Protein AF-A0A1Y3TDV2-F1 (afdb_monomer)

Nearest PDB structures (foldseek):
  7lr4-assembly2_C  TM=4.935E-01  e=2.256E-03  Plasmodium berghei
  8dhl-assembly1_A  TM=4.645E-01  e=3.021E-02  Tannerella forsythia
  3qbt-assembly4_H  TM=5.101E-01  e=8.710E-02  Homo sapiens
  6d8g-assembly1_A  TM=4.857E-01  e=9.183E-02  Bacteroides uniformis str. 3978 T3 ii
  5xyr-assembly1_A  TM=5.996E-01  e=3.273E-01  Streptococcus pyogenes

Solvent-accessible surface area (backbone atoms only — not comparable to full-atom values): 6055 Å² total; per-residue (Å²): 98,75,52,78,44,72,49,89,50,99,88,46,72,29,34,33,44,40,35,59,45,73,35,85,46,83,57,58,36,35,39,36,61,39,83,92,38,37,24,50,69,82,41,80,40,80,70,64,54,73,69,43,78,32,50,37,66,33,68,47,78,44,61,39,50,42,48,35,74,56,33,55,75,68,74,37,88,51,76,88,64,48,51,32,42,34,34,31,36,31,37,21,50,82,96,40,77,76,45,73,49,75,49,79,41,79,96

Sequence (107 aa):
MKDVIEDDSEYSGDMYVLLMVENKTSENITITDVYDSLAVNGYMMDSIISPVNIKGGSSAIMKIQLWQSDLEKNSIEDISDISQVEIGIQVMQGDYIIEETKLDMSI

Secondary structure (DSSP, 8-state):
-EEEEE--STT---EEEEEEEE--SSS-EEEEEPTT--EETTEE----PPPEEE-TT-EEEEEEEE-HHHHHHTT--SGGG--EEEEEEEEEETTEEEEEEEEEEE-

pLDDT: mean 92.55, std 5.34, range [69.0, 98.12]

Radius of gyration: 14.29 Å; Cα contacts (8 Å, |Δi|>4): 242; chains: 1; bounding box: 36×25×35 Å

Mean predicted aligned error: 3.41 Å

Foldseek 3Di:
DWDKAADPDPPFRKIKIKDKDFQQAQAKKKKAFDAQWKDFPNHGAHWGWDIDIAHHGGIDITIIIGHPVSCVVVVNRDPVSTQKIKTKMFIDRPPDGPDIDMDIDGD

Structure (mmCIF, N/CA/C/O backbone):
data_AF-A0A1Y3TDV2-F1
#
_entry.id   AF-A0A1Y3TDV2-F1
#
loop_
_atom_site.group_PDB
_atom_site.id
_atom_site.type_symbol
_atom_site.label_atom_id
_atom_site.label_alt_id
_atom_site.label_comp_id
_atom_site.label_asym_id
_atom_site.label_entity_id
_atom_site.label_seq_id
_atom_site.pdbx_PDB_ins_code
_atom_site.Cartn_x
_atom_site.Cartn_y
_atom_site.Cartn_z
_atom_site.occupancy
_atom_site.B_iso_or_equiv
_atom_site.auth_seq_id
_atom_site.auth_comp_id
_atom_site.auth_asym_id
_atom_site.auth_atom_id
_atom_site.pdbx_PDB_model_num
ATOM 1 N N . MET A 1 1 ? -9.881 7.721 -3.310 1.00 74.25 1 MET A N 1
ATOM 2 C CA . MET A 1 1 ? -8.861 8.249 -4.241 1.00 74.25 1 MET A CA 1
ATOM 3 C C . MET A 1 1 ? -7.792 7.188 -4.393 1.00 74.25 1 MET A C 1
ATOM 5 O O . MET A 1 1 ? -7.468 6.567 -3.384 1.00 74.25 1 MET A O 1
ATOM 9 N N . LYS A 1 2 ? -7.313 6.970 -5.618 1.00 84.00 2 LYS A N 1
ATOM 10 C CA . LYS A 1 2 ? -6.126 6.168 -5.908 1.00 84.00 2 LYS A CA 1
ATOM 11 C C . LYS A 1 2 ? -5.235 6.952 -6.867 1.00 84.00 2 LYS A C 1
ATOM 13 O O . LYS A 1 2 ? -5.794 7.611 -7.742 1.00 84.00 2 LYS A O 1
ATOM 18 N N . ASP A 1 3 ? -3.928 6.924 -6.655 1.00 88.69 3 ASP A N 1
ATOM 19 C CA . ASP A 1 3 ? -2.952 7.651 -7.474 1.00 88.69 3 ASP A CA 1
ATOM 20 C C . ASP A 1 3 ? -1.602 6.924 -7.474 1.00 88.69 3 ASP A C 1
ATOM 22 O O . ASP A 1 3 ? -1.343 6.141 -6.553 1.00 88.69 3 ASP A O 1
ATOM 26 N N . VAL A 1 4 ? -0.759 7.190 -8.472 1.00 87.44 4 VAL A N 1
ATOM 27 C CA . VAL A 1 4 ? 0.627 6.701 -8.530 1.00 87.44 4 VAL A CA 1
ATOM 28 C C . VAL A 1 4 ? 1.564 7.895 -8.614 1.00 87.44 4 VAL A C 1
ATOM 30 O O . VAL A 1 4 ? 1.354 8.793 -9.424 1.00 87.44 4 VAL A O 1
ATOM 33 N N . ILE A 1 5 ? 2.582 7.912 -7.759 1.00 92.19 5 ILE A N 1
ATOM 34 C CA . ILE A 1 5 ? 3.567 8.994 -7.695 1.00 92.19 5 ILE A CA 1
ATOM 35 C C . ILE A 1 5 ? 4.987 8.437 -7.699 1.00 92.19 5 ILE A C 1
ATOM 37 O O . ILE A 1 5 ? 5.232 7.358 -7.163 1.00 92.19 5 ILE A O 1
ATOM 41 N N . GLU A 1 6 ? 5.921 9.199 -8.253 1.00 90.56 6 GLU A N 1
ATOM 42 C CA . GLU A 1 6 ? 7.356 8.963 -8.092 1.00 90.56 6 GLU A CA 1
ATOM 43 C C . GLU A 1 6 ? 7.813 9.381 -6.688 1.00 90.56 6 GLU A C 1
ATOM 45 O O . GLU A 1 6 ? 7.228 10.275 -6.059 1.00 90.56 6 GLU A O 1
ATOM 50 N N . ASP A 1 7 ? 8.849 8.717 -6.179 1.00 89.00 7 ASP A N 1
ATOM 51 C CA . ASP A 1 7 ? 9.625 9.234 -5.058 1.00 89.00 7 ASP A CA 1
ATOM 52 C C . ASP A 1 7 ? 10.301 10.555 -5.459 1.00 89.00 7 ASP A C 1
ATOM 54 O O . ASP A 1 7 ? 10.807 10.704 -6.568 1.00 89.00 7 ASP A O 1
ATOM 58 N N . ASP A 1 8 ? 10.286 11.545 -4.567 1.00 87.06 8 ASP A N 1
ATOM 59 C CA . ASP A 1 8 ? 10.823 12.877 -4.851 1.00 87.06 8 ASP A CA 1
ATOM 60 C C . ASP A 1 8 ? 12.323 13.005 -4.543 1.00 87.06 8 ASP A C 1
ATOM 62 O O . ASP A 1 8 ? 12.916 14.069 -4.761 1.00 87.06 8 ASP A O 1
ATOM 66 N N . SER A 1 9 ? 12.958 11.944 -4.035 1.00 86.12 9 SER A N 1
ATOM 67 C CA . SER A 1 9 ? 14.381 11.950 -3.725 1.00 86.12 9 SER A CA 1
ATOM 68 C C . SER A 1 9 ? 15.248 11.689 -4.960 1.00 86.12 9 SER A C 1
ATOM 70 O O . SER A 1 9 ? 15.013 10.790 -5.755 1.00 86.12 9 SER A O 1
ATOM 72 N N . GLU A 1 10 ? 16.332 12.459 -5.084 1.00 80.88 10 GLU A N 1
ATOM 73 C CA . GLU A 1 10 ? 17.237 12.468 -6.249 1.00 80.88 10 GLU A CA 1
ATOM 74 C C . GLU A 1 10 ? 17.862 11.101 -6.596 1.00 80.88 10 GLU A C 1
ATOM 76 O O . GLU A 1 10 ? 18.324 10.898 -7.716 1.00 80.88 10 GLU A O 1
ATOM 81 N N . TYR A 1 11 ? 17.893 10.169 -5.641 1.00 81.00 11 TYR A N 1
ATOM 82 C CA . TYR A 1 11 ? 18.531 8.856 -5.782 1.00 81.00 11 TYR A CA 1
ATOM 83 C C . TYR A 1 11 ? 17.548 7.686 -5.675 1.00 81.00 11 TYR A C 1
ATOM 85 O O . TYR A 1 11 ? 17.998 6.550 -5.519 1.00 81.00 11 TYR A O 1
ATOM 93 N N . SER A 1 12 ? 16.242 7.949 -5.722 1.00 86.62 12 SER A N 1
ATOM 94 C CA . SER A 1 12 ? 15.213 6.913 -5.695 1.00 86.62 12 SER A CA 1
ATOM 95 C C . SER A 1 12 ? 14.412 6.935 -6.990 1.00 86.62 12 SER A C 1
ATOM 97 O O . SER A 1 12 ? 13.850 7.960 -7.358 1.00 86.62 12 SER A O 1
ATOM 99 N N . GLY A 1 13 ? 14.358 5.795 -7.671 1.00 88.38 13 GLY A N 1
ATOM 100 C CA . GLY A 1 13 ? 13.376 5.506 -8.714 1.00 88.38 13 GLY A CA 1
ATOM 101 C C . GLY A 1 13 ? 12.200 4.688 -8.182 1.00 88.38 13 GLY A C 1
ATOM 102 O O . GLY A 1 13 ? 11.508 4.036 -8.962 1.00 88.38 13 GLY A O 1
ATOM 103 N N . ASP A 1 14 ? 12.010 4.643 -6.859 1.00 92.94 14 ASP A N 1
ATOM 104 C CA . ASP A 1 14 ? 10.833 4.003 -6.287 1.00 92.94 14 ASP A CA 1
ATOM 105 C C . ASP A 1 14 ? 9.581 4.781 -6.70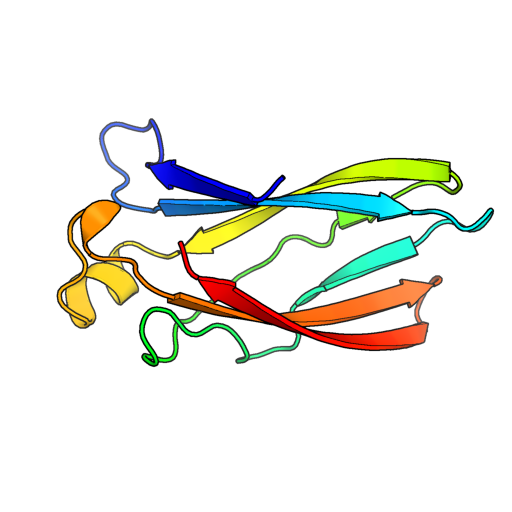0 1.00 92.94 14 ASP A C 1
ATOM 107 O O . ASP A 1 14 ? 9.573 6.009 -6.814 1.00 92.94 14 ASP A O 1
ATOM 111 N N . MET A 1 15 ? 8.485 4.054 -6.869 1.00 93.56 15 MET A N 1
ATOM 112 C CA . MET A 1 15 ? 7.168 4.641 -7.083 1.00 93.56 15 MET A CA 1
ATOM 113 C C . MET A 1 15 ? 6.242 4.234 -5.943 1.00 93.56 15 MET A C 1
ATOM 115 O O . MET A 1 15 ? 6.497 3.280 -5.204 1.00 93.56 15 MET A O 1
ATOM 119 N N . TYR A 1 16 ? 5.132 4.948 -5.790 1.00 92.81 16 TYR A N 1
ATOM 120 C CA . TYR A 1 16 ? 4.151 4.648 -4.761 1.00 92.81 16 TYR A CA 1
ATOM 121 C C . TYR A 1 16 ? 2.736 4.685 -5.284 1.00 92.81 16 TYR A C 1
ATOM 123 O O . TYR A 1 16 ? 2.320 5.662 -5.901 1.00 92.81 16 TYR A O 1
ATOM 131 N N . VAL A 1 17 ? 1.962 3.673 -4.906 1.00 92.38 17 VAL A N 1
ATOM 132 C CA . VAL A 1 17 ? 0.506 3.717 -5.031 1.00 92.38 17 VAL A CA 1
ATOM 133 C C . VAL A 1 17 ? -0.073 4.303 -3.751 1.00 92.38 17 VAL A C 1
ATOM 135 O O . VAL A 1 17 ? 0.162 3.794 -2.650 1.00 92.38 17 VAL A O 1
ATOM 138 N N . LEU A 1 18 ? -0.838 5.381 -3.889 1.00 92.69 18 LEU A N 1
ATOM 139 C CA . LEU A 1 18 ? -1.541 6.034 -2.793 1.00 92.69 18 LEU A CA 1
ATOM 140 C C . LEU A 1 18 ? -3.006 5.629 -2.805 1.00 92.69 18 LEU A C 1
ATOM 142 O O . LEU A 1 18 ? -3.699 5.844 -3.795 1.00 92.69 18 LEU A O 1
ATOM 146 N N . LEU A 1 19 ? -3.501 5.113 -1.683 1.00 92.19 19 LEU A N 1
ATOM 147 C CA . LEU A 1 19 ? -4.902 4.737 -1.518 1.00 92.19 19 LEU A CA 1
ATOM 148 C C . LEU A 1 19 ? -5.514 5.462 -0.331 1.00 92.19 19 LEU A C 1
ATOM 150 O O . LEU A 1 19 ? -5.046 5.349 0.798 1.00 92.19 19 LEU A O 1
ATOM 154 N N . MET A 1 20 ? -6.599 6.191 -0.579 1.00 93.62 20 MET A N 1
ATOM 155 C CA . MET A 1 20 ? -7.419 6.728 0.502 1.00 93.62 20 MET A CA 1
ATOM 156 C C . MET A 1 20 ? -8.328 5.628 1.034 1.00 93.62 20 MET A C 1
ATOM 158 O O . MET A 1 20 ? -9.186 5.134 0.299 1.00 93.62 20 MET A O 1
ATOM 162 N N . VAL A 1 21 ? -8.163 5.296 2.311 1.00 93.12 21 VAL A N 1
ATOM 163 C CA . VAL A 1 21 ? -8.953 4.268 2.982 1.00 93.12 21 VAL A CA 1
ATOM 164 C C . VAL A 1 21 ? -9.809 4.887 4.079 1.00 93.12 21 VAL A C 1
ATOM 166 O O . VAL A 1 21 ? -9.332 5.682 4.889 1.00 93.12 21 VAL A O 1
ATOM 169 N N . GLU A 1 22 ? -11.090 4.526 4.093 1.00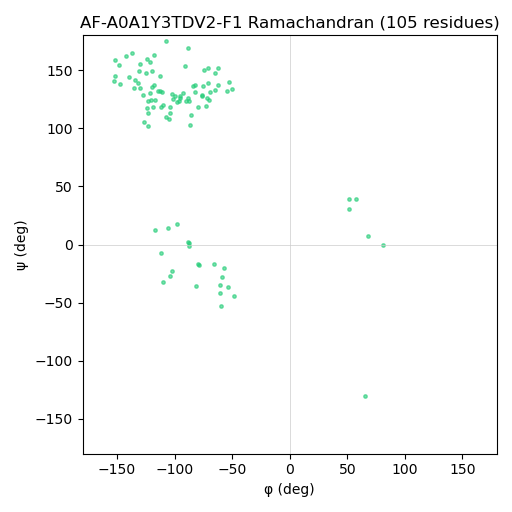 94.81 22 GLU A N 1
ATOM 170 C CA . GLU A 1 22 ? -12.092 5.052 5.018 1.00 94.81 22 GLU A CA 1
ATOM 171 C C . GLU A 1 22 ? -12.543 3.952 5.980 1.00 94.81 22 GLU A C 1
ATOM 173 O O . GLU A 1 22 ? -13.144 2.960 5.564 1.00 94.81 22 GLU A O 1
ATOM 178 N N . ASN A 1 23 ? -12.321 4.147 7.279 1.00 96.38 23 ASN A N 1
ATOM 179 C CA . ASN A 1 23 ? -12.903 3.290 8.301 1.00 96.38 23 ASN A CA 1
ATOM 180 C C . ASN A 1 23 ? -14.295 3.813 8.672 1.00 96.38 23 ASN A C 1
ATOM 182 O O . ASN A 1 23 ? -14.437 4.781 9.418 1.00 96.38 23 ASN A O 1
ATOM 186 N N . LYS A 1 24 ? -15.335 3.151 8.158 1.00 96.12 24 LYS A N 1
ATOM 187 C CA . LYS A 1 24 ? -16.742 3.508 8.419 1.00 96.12 24 LYS A CA 1
ATOM 188 C C . LYS A 1 24 ? -17.322 2.854 9.674 1.00 96.12 24 LYS A C 1
ATOM 190 O O . LYS A 1 24 ? -18.498 3.051 9.971 1.00 96.12 24 LYS A O 1
ATOM 195 N N . THR A 1 25 ? -16.523 2.076 10.397 1.00 94.19 25 THR A N 1
ATOM 196 C CA . THR A 1 25 ? -16.927 1.447 11.659 1.00 94.19 25 THR A CA 1
ATOM 197 C C . THR A 1 25 ? -16.640 2.374 12.844 1.00 94.19 25 THR A C 1
ATOM 199 O O . THR A 1 25 ? -15.956 3.386 12.698 1.00 94.19 25 THR A O 1
ATOM 202 N N . SER A 1 26 ? -17.156 2.046 14.030 1.00 96.88 26 SER A N 1
ATOM 203 C CA . SER A 1 26 ? -16.796 2.735 15.280 1.00 96.88 26 SER A CA 1
ATOM 204 C C . SER A 1 26 ? -15.460 2.274 15.864 1.00 96.88 26 SER A C 1
ATOM 206 O O . SER A 1 26 ? -14.899 2.955 16.719 1.00 96.88 26 SER A O 1
ATOM 208 N N . GLU A 1 27 ? -14.965 1.123 15.421 1.00 97.31 27 GLU A N 1
ATOM 209 C CA . GLU A 1 27 ? -13.809 0.449 15.993 1.00 97.31 27 GLU A CA 1
ATOM 210 C C . GLU A 1 27 ? -12.524 0.896 15.306 1.00 97.31 27 GLU A C 1
ATOM 212 O O . GLU A 1 27 ? -12.533 1.301 14.146 1.00 97.31 27 GLU A O 1
ATOM 217 N N . ASN A 1 28 ? -11.396 0.814 16.007 1.00 97.81 28 ASN A N 1
ATOM 218 C CA . ASN A 1 28 ? -10.102 1.023 15.367 1.00 97.81 28 ASN A CA 1
ATOM 219 C C . ASN A 1 28 ? -9.744 -0.212 14.538 1.00 97.81 28 ASN A C 1
ATOM 221 O O . ASN A 1 28 ? -9.872 -1.336 15.026 1.00 97.81 28 ASN A O 1
ATOM 225 N N . ILE A 1 29 ? -9.250 0.017 13.326 1.00 97.81 29 ILE A N 1
ATOM 226 C CA . ILE A 1 29 ? -8.759 -1.041 12.444 1.00 97.81 29 ILE A CA 1
ATOM 227 C C . ILE A 1 29 ? -7.301 -0.789 12.079 1.00 97.81 29 ILE A C 1
ATOM 229 O O . ILE A 1 29 ? -6.832 0.354 12.088 1.00 97.81 29 ILE A O 1
ATOM 233 N N . THR A 1 30 ? -6.619 -1.857 11.699 1.00 96.94 30 THR A N 1
ATOM 234 C CA . THR A 1 30 ? -5.304 -1.809 11.066 1.00 96.94 30 THR A CA 1
ATOM 235 C C . THR A 1 30 ? -5.415 -2.447 9.694 1.00 96.94 30 THR A C 1
ATOM 237 O O . THR A 1 30 ? -6.054 -3.483 9.551 1.00 96.94 30 THR A O 1
ATOM 240 N N . ILE A 1 31 ? -4.822 -1.826 8.682 1.00 94.94 31 ILE A N 1
ATOM 241 C CA . ILE A 1 31 ? -4.739 -2.390 7.334 1.00 94.94 31 ILE A CA 1
ATOM 242 C C . ILE A 1 31 ? -3.291 -2.757 7.060 1.00 94.94 31 ILE A C 1
ATOM 244 O O . ILE A 1 31 ? -2.399 -1.942 7.295 1.00 94.94 31 ILE A O 1
ATOM 248 N N . THR A 1 32 ? -3.074 -3.970 6.572 1.00 93.12 32 THR A N 1
ATOM 249 C CA . THR A 1 32 ? -1.766 -4.489 6.162 1.00 93.12 32 THR A CA 1
ATOM 250 C C . THR A 1 32 ? -1.906 -5.238 4.840 1.00 93.12 32 THR A C 1
ATOM 252 O O . THR A 1 32 ? -3.024 -5.543 4.417 1.00 93.12 32 THR A O 1
ATOM 255 N N . ASP A 1 33 ? -0.798 -5.508 4.163 1.00 92.06 33 ASP A N 1
ATOM 256 C CA . ASP A 1 33 ? -0.776 -6.379 2.993 1.00 92.06 33 ASP A CA 1
ATOM 257 C C . ASP A 1 33 ? -0.996 -7.851 3.364 1.00 92.06 33 ASP A C 1
ATOM 259 O O . ASP A 1 33 ? -0.651 -8.311 4.454 1.00 92.06 33 ASP A O 1
ATOM 263 N N . VAL A 1 34 ? -1.551 -8.601 2.415 1.00 92.81 34 VAL A N 1
ATOM 264 C CA . VAL A 1 34 ? -1.346 -10.046 2.350 1.00 92.81 34 VAL A CA 1
ATOM 265 C C . VAL A 1 34 ? 0.057 -10.266 1.795 1.00 92.81 34 VAL A C 1
ATOM 267 O O . VAL A 1 34 ? 0.392 -9.739 0.732 1.00 92.81 34 VAL A O 1
ATOM 270 N N . TYR A 1 35 ? 0.853 -11.066 2.495 1.00 88.19 35 TYR A N 1
ATOM 271 C CA . TYR A 1 35 ? 2.213 -11.399 2.080 1.00 88.19 35 TYR A CA 1
ATOM 272 C C . TYR A 1 35 ? 2.258 -11.944 0.640 1.00 88.19 35 TYR A C 1
ATOM 274 O O . TYR A 1 35 ? 1.386 -12.724 0.251 1.00 88.19 35 TYR A O 1
ATOM 282 N N . ASP A 1 36 ? 3.267 -11.538 -0.137 1.00 89.81 36 ASP A N 1
ATOM 283 C CA . ASP A 1 36 ? 3.491 -11.944 -1.535 1.00 89.81 36 ASP A CA 1
ATOM 284 C C . ASP A 1 36 ? 2.261 -11.781 -2.453 1.00 89.81 36 ASP A C 1
ATOM 286 O O . ASP A 1 36 ? 1.982 -12.629 -3.302 1.00 89.81 36 ASP A O 1
ATOM 290 N N . SER A 1 37 ? 1.489 -10.702 -2.283 1.00 93.38 37 SER A N 1
ATOM 291 C CA . SER A 1 37 ? 0.263 -10.472 -3.068 1.00 93.38 37 SER A CA 1
ATOM 292 C C . SER A 1 37 ? 0.325 -9.305 -4.054 1.00 93.38 37 SER A C 1
ATOM 294 O O . SER A 1 37 ? -0.616 -9.141 -4.834 1.00 93.38 37 SER A O 1
ATOM 296 N N . LEU A 1 38 ? 1.394 -8.499 -4.033 1.00 95.06 38 LEU A N 1
ATOM 297 C CA . LEU A 1 38 ? 1.548 -7.362 -4.938 1.00 95.06 38 LEU A CA 1
ATOM 298 C C . LEU A 1 38 ? 1.937 -7.835 -6.343 1.00 95.06 38 LEU A C 1
ATOM 300 O O . LEU A 1 38 ? 2.932 -8.539 -6.528 1.00 95.06 38 LEU A O 1
ATOM 304 N N . ALA A 1 39 ? 1.199 -7.360 -7.341 1.00 95.88 39 ALA A N 1
ATOM 305 C CA . ALA A 1 39 ? 1.587 -7.452 -8.737 1.00 95.88 39 ALA A CA 1
ATOM 306 C C . ALA A 1 39 ? 1.380 -6.119 -9.461 1.00 95.88 39 ALA A C 1
ATOM 308 O O . ALA A 1 39 ? 0.384 -5.427 -9.249 1.00 95.88 39 ALA A O 1
ATOM 309 N N . VAL A 1 40 ? 2.303 -5.782 -10.359 1.00 96.19 40 VAL A N 1
ATOM 310 C CA . VAL A 1 40 ? 2.216 -4.613 -11.244 1.00 96.19 40 VAL A CA 1
ATOM 311 C C . VAL A 1 40 ? 2.265 -5.114 -12.680 1.00 96.19 40 VAL A C 1
ATOM 313 O O . VAL A 1 40 ? 3.166 -5.866 -13.043 1.00 96.19 40 VAL A O 1
ATOM 316 N N . ASN A 1 41 ? 1.268 -4.760 -13.493 1.00 96.50 41 ASN A N 1
ATOM 317 C CA . ASN A 1 41 ? 1.089 -5.275 -14.857 1.00 96.50 41 ASN A CA 1
ATOM 318 C C . ASN A 1 41 ? 1.130 -6.818 -14.955 1.00 96.50 41 ASN A C 1
ATOM 320 O O . ASN A 1 41 ? 1.569 -7.377 -15.959 1.00 96.50 41 ASN A O 1
ATOM 324 N N . GLY A 1 42 ? 0.700 -7.518 -13.899 1.00 95.88 42 GLY A N 1
ATOM 325 C CA . GLY A 1 42 ? 0.738 -8.982 -13.807 1.00 95.88 42 GLY A CA 1
ATOM 326 C C . GLY A 1 42 ? 2.095 -9.582 -13.411 1.00 95.88 42 GLY A C 1
ATOM 327 O O . GLY A 1 42 ? 2.195 -10.802 -13.270 1.00 95.88 42 GLY A O 1
ATOM 328 N N . TYR A 1 43 ? 3.127 -8.764 -13.197 1.00 95.56 43 TYR A N 1
ATOM 329 C CA . TYR A 1 43 ? 4.407 -9.202 -12.648 1.00 95.56 43 TYR A CA 1
ATOM 330 C C . TYR A 1 43 ? 4.370 -9.132 -11.123 1.00 95.56 43 TYR A C 1
ATOM 332 O O . TYR A 1 43 ? 4.073 -8.079 -10.564 1.00 95.56 43 TYR A O 1
ATOM 340 N N . MET A 1 44 ? 4.683 -10.242 -10.454 1.00 94.50 44 MET A N 1
ATOM 341 C CA . MET A 1 44 ? 4.813 -10.275 -8.996 1.00 94.50 44 MET A CA 1
ATOM 342 C C . MET A 1 44 ? 5.990 -9.404 -8.552 1.00 94.50 44 MET A C 1
ATOM 344 O O . MET A 1 44 ? 7.081 -9.514 -9.119 1.00 94.50 44 MET A O 1
ATOM 348 N N . MET A 1 45 ? 5.751 -8.575 -7.541 1.00 91.31 45 MET A N 1
ATOM 349 C CA . MET A 1 45 ? 6.727 -7.653 -6.961 1.00 91.31 45 MET A CA 1
ATOM 350 C C . MET A 1 45 ? 6.926 -7.996 -5.490 1.00 91.31 45 MET A C 1
ATOM 352 O O . MET A 1 45 ? 5.970 -8.400 -4.817 1.00 91.31 45 MET A O 1
ATOM 356 N N . ASP A 1 46 ? 8.123 -7.750 -4.969 1.00 84.62 46 ASP A N 1
ATOM 357 C CA . ASP A 1 46 ? 8.285 -7.662 -3.527 1.00 84.62 46 ASP A CA 1
ATOM 358 C C . ASP A 1 46 ? 7.622 -6.361 -3.055 1.00 84.62 46 ASP A C 1
ATOM 360 O O . ASP A 1 46 ? 7.706 -5.310 -3.692 1.00 84.62 46 ASP A O 1
ATOM 364 N N . SER A 1 47 ? 6.924 -6.413 -1.925 1.00 71.00 47 SER A N 1
ATOM 365 C CA . SER A 1 47 ? 6.292 -5.228 -1.354 1.00 71.00 47 SER A CA 1
ATOM 366 C C . SER A 1 47 ? 6.450 -5.217 0.148 1.00 71.00 47 SER A C 1
ATOM 368 O O . SER A 1 47 ? 6.402 -6.261 0.795 1.00 71.00 47 SER A O 1
ATOM 370 N N . ILE A 1 48 ? 6.620 -4.021 0.699 1.00 69.00 48 ILE A N 1
ATOM 371 C CA . ILE A 1 48 ? 6.477 -3.794 2.130 1.00 69.00 48 ILE A CA 1
ATOM 372 C C . ILE A 1 48 ? 5.410 -2.721 2.290 1.00 69.00 48 ILE A C 1
ATOM 374 O O . ILE A 1 48 ? 5.624 -1.564 1.921 1.00 69.00 48 ILE A O 1
ATOM 378 N N . ILE A 1 49 ? 4.265 -3.088 2.864 1.00 77.00 49 ILE A N 1
ATOM 379 C CA . ILE A 1 49 ? 3.309 -2.105 3.368 1.00 77.00 49 ILE A CA 1
ATOM 380 C C . ILE A 1 49 ? 3.572 -1.911 4.855 1.00 77.00 49 ILE A C 1
ATOM 382 O O . ILE A 1 49 ? 3.577 -2.848 5.647 1.00 77.00 49 ILE A O 1
ATOM 386 N N . SER A 1 50 ? 3.780 -0.658 5.258 1.00 81.56 50 SER A N 1
ATOM 387 C CA . SER A 1 50 ? 3.720 -0.318 6.678 1.00 81.56 50 SER A CA 1
ATOM 388 C C . SER A 1 50 ? 2.261 -0.376 7.139 1.00 81.56 50 SER A C 1
ATOM 390 O O . SER A 1 50 ? 1.436 0.323 6.542 1.00 81.56 50 SER A O 1
ATOM 392 N N . PRO A 1 51 ? 1.926 -1.140 8.197 1.00 91.00 51 PRO A N 1
ATOM 393 C CA . PRO A 1 51 ? 0.554 -1.236 8.674 1.00 91.00 51 PRO A CA 1
ATOM 394 C C . PRO A 1 51 ? -0.055 0.138 8.971 1.00 91.00 51 PRO A C 1
ATOM 396 O O . PRO A 1 51 ? 0.542 0.972 9.661 1.00 91.00 51 PRO A O 1
ATOM 399 N N . VAL A 1 52 ? -1.267 0.371 8.471 1.00 94.75 52 VAL A N 1
ATOM 400 C CA . VAL A 1 52 ? -1.972 1.650 8.598 1.00 94.75 52 VAL A CA 1
ATOM 401 C C . VAL A 1 52 ? -3.054 1.533 9.659 1.00 94.75 52 VAL A C 1
ATOM 403 O O . VAL A 1 52 ? -4.046 0.832 9.480 1.00 94.75 52 VAL A O 1
ATOM 406 N N . ASN A 1 53 ? -2.887 2.256 10.764 1.00 96.69 53 ASN A N 1
ATOM 407 C CA . ASN A 1 53 ? -3.878 2.314 11.837 1.00 96.69 53 ASN A CA 1
ATOM 408 C C . ASN A 1 53 ? -4.914 3.411 11.563 1.00 96.69 53 ASN A C 1
ATOM 410 O O . ASN A 1 53 ? -4.560 4.587 11.446 1.00 96.69 53 ASN A O 1
ATOM 414 N N . ILE A 1 54 ? -6.196 3.046 11.521 1.00 97.44 54 ILE A N 1
ATOM 415 C CA . ILE A 1 54 ? -7.300 3.961 11.213 1.00 97.44 54 ILE A CA 1
ATOM 416 C C . ILE A 1 54 ? -8.321 3.931 12.348 1.00 97.44 54 ILE A C 1
ATOM 418 O O . ILE A 1 54 ? -8.962 2.913 12.616 1.00 97.44 54 ILE A O 1
ATOM 422 N N . LYS A 1 55 ? -8.503 5.078 13.008 1.00 98.00 55 LYS A N 1
ATOM 423 C CA . LYS A 1 55 ? -9.537 5.234 14.038 1.00 98.00 55 LYS A CA 1
ATOM 424 C C . LYS A 1 55 ? -10.935 5.037 13.455 1.00 98.00 55 LYS A C 1
ATOM 426 O O . LYS A 1 55 ? -11.164 5.368 12.290 1.00 98.00 55 LYS A O 1
ATOM 431 N N . GLY A 1 56 ? -11.868 4.580 14.287 1.00 98.06 56 GLY A N 1
ATOM 432 C CA . GLY A 1 56 ? -13.285 4.517 13.927 1.00 98.06 56 GLY A CA 1
ATOM 433 C C . GLY A 1 56 ? -13.795 5.846 13.359 1.00 98.06 56 GLY A C 1
ATOM 434 O O . GLY A 1 56 ? -13.477 6.922 13.876 1.00 98.06 56 GLY A O 1
ATOM 435 N N . GLY A 1 57 ? -14.537 5.781 12.256 1.00 97.75 57 GLY A N 1
ATOM 436 C CA . GLY A 1 57 ? -15.097 6.935 11.548 1.00 97.75 57 GLY A CA 1
ATOM 437 C C . GLY A 1 57 ? -14.076 7.845 10.852 1.00 97.75 57 GLY A C 1
ATOM 438 O O . GLY A 1 57 ? -14.455 8.919 10.390 1.00 97.75 57 GLY A O 1
ATOM 439 N N . SER A 1 58 ? -12.793 7.471 10.809 1.00 98.12 58 SER A N 1
ATOM 440 C CA . SER A 1 58 ? -11.715 8.288 10.231 1.00 98.12 58 SER A CA 1
ATOM 441 C C . SER A 1 58 ? -11.221 7.735 8.893 1.00 98.12 58 SER A C 1
ATOM 443 O O . SER A 1 58 ? -11.636 6.674 8.431 1.00 98.12 58 SER A O 1
ATOM 445 N N . SER A 1 59 ? -10.320 8.467 8.242 1.00 96.56 59 SER A N 1
ATOM 446 C CA . SER A 1 59 ? -9.683 8.057 6.988 1.00 96.56 59 SER A CA 1
ATOM 447 C C . SER A 1 59 ? -8.170 8.210 7.080 1.00 96.56 59 SER A C 1
ATOM 449 O O . SER A 1 59 ? -7.676 9.016 7.872 1.00 96.56 59 SER A O 1
ATOM 451 N N . ALA A 1 60 ? -7.442 7.445 6.274 1.00 95.75 60 ALA A N 1
ATOM 452 C CA . ALA A 1 60 ? -5.990 7.518 6.167 1.00 95.75 60 ALA A CA 1
ATOM 453 C C . ALA A 1 60 ? -5.542 7.316 4.714 1.00 95.75 60 ALA A C 1
ATOM 455 O O . ALA A 1 60 ? -6.299 6.807 3.886 1.00 95.75 60 ALA A O 1
ATOM 456 N N . ILE A 1 61 ? -4.303 7.709 4.418 1.00 93.31 61 ILE A N 1
ATOM 457 C CA . ILE A 1 61 ? -3.628 7.347 3.172 1.00 93.31 61 ILE A CA 1
ATOM 458 C C . ILE A 1 61 ? -2.760 6.122 3.444 1.00 93.31 61 ILE A C 1
ATOM 460 O O . ILE A 1 61 ? -1.901 6.153 4.324 1.00 93.31 61 ILE A O 1
ATOM 464 N N . MET A 1 62 ? -2.992 5.059 2.683 1.00 91.50 62 MET A N 1
ATOM 465 C CA . MET A 1 62 ? -2.114 3.902 2.597 1.00 91.50 62 MET A CA 1
ATOM 466 C C . MET A 1 62 ? -1.142 4.108 1.439 1.00 91.50 62 MET A C 1
ATOM 468 O O . MET A 1 62 ? -1.560 4.462 0.336 1.00 91.50 62 MET A O 1
ATOM 472 N N . LYS A 1 63 ? 0.148 3.905 1.712 1.00 91.00 63 LYS A N 1
ATOM 473 C CA . LYS A 1 63 ? 1.236 4.027 0.742 1.00 91.00 63 LYS A CA 1
ATOM 474 C C . LYS A 1 63 ? 1.783 2.629 0.464 1.00 91.00 63 LYS A C 1
ATOM 476 O O . LYS A 1 63 ? 2.233 1.966 1.396 1.00 91.00 63 LYS A O 1
ATOM 481 N N . ILE A 1 64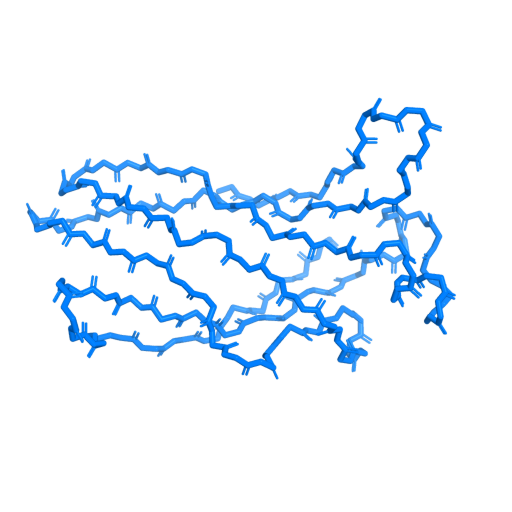 ? 1.726 2.200 -0.790 1.00 90.81 64 ILE A N 1
ATOM 482 C CA . ILE A 1 64 ? 2.316 0.941 -1.257 1.00 90.81 64 ILE A CA 1
ATOM 483 C C . ILE A 1 64 ? 3.591 1.302 -2.002 1.00 90.81 64 ILE A C 1
ATOM 485 O O . ILE A 1 64 ? 3.515 2.039 -2.981 1.00 90.81 64 ILE A O 1
ATOM 489 N N . GLN A 1 65 ? 4.740 0.833 -1.525 1.00 91.69 65 GLN A N 1
ATOM 490 C CA . GLN A 1 65 ? 6.020 1.060 -2.192 1.00 91.69 65 GLN A CA 1
ATOM 491 C C . GLN A 1 65 ? 6.213 0.054 -3.324 1.00 91.69 65 GLN A C 1
ATOM 493 O O . GLN A 1 65 ? 6.034 -1.148 -3.123 1.00 91.69 65 GLN A O 1
ATOM 498 N N . LEU A 1 66 ? 6.582 0.570 -4.492 1.00 93.06 66 LEU A N 1
ATOM 499 C CA . LEU A 1 66 ? 7.029 -0.187 -5.650 1.00 93.06 66 LEU A CA 1
ATOM 500 C C . LEU A 1 66 ? 8.537 0.043 -5.776 1.00 93.06 66 LEU A C 1
ATOM 502 O O . LEU A 1 66 ? 8.966 1.160 -6.065 1.00 93.06 66 LEU A O 1
ATOM 506 N N . TRP A 1 67 ? 9.331 -0.990 -5.503 1.00 92.38 67 TRP A N 1
ATOM 507 C CA . TRP A 1 67 ? 10.789 -0.879 -5.513 1.00 92.38 67 TRP A CA 1
ATOM 508 C C . TRP A 1 67 ? 11.317 -0.675 -6.928 1.00 92.38 67 TRP A C 1
ATOM 510 O O . TRP A 1 67 ? 11.018 -1.476 -7.818 1.00 92.38 67 TRP A O 1
ATOM 520 N N . GLN A 1 68 ? 12.188 0.318 -7.110 1.00 93.31 68 GLN A N 1
ATOM 521 C CA . GLN A 1 68 ? 12.872 0.595 -8.374 1.00 93.31 68 GLN A CA 1
ATOM 522 C C . GLN A 1 68 ? 13.483 -0.675 -8.976 1.00 93.31 68 GLN A C 1
ATOM 524 O O . GLN A 1 68 ? 13.320 -0.948 -10.160 1.00 93.31 68 GLN A O 1
ATOM 529 N N . SER A 1 69 ? 14.140 -1.498 -8.152 1.00 93.12 69 SER A N 1
ATOM 530 C CA . SER A 1 69 ? 14.799 -2.723 -8.615 1.00 93.12 69 SER A CA 1
ATOM 531 C C . SER A 1 69 ? 13.841 -3.728 -9.253 1.00 93.12 69 SER A C 1
ATOM 533 O O . SER A 1 69 ? 14.222 -4.431 -10.190 1.00 93.12 69 SER A O 1
ATOM 535 N N . ASP A 1 70 ? 12.610 -3.815 -8.747 1.00 94.38 70 ASP A N 1
ATOM 536 C CA . ASP A 1 70 ? 11.598 -4.708 -9.303 1.00 94.38 70 ASP A CA 1
ATOM 537 C C . ASP A 1 70 ? 10.917 -4.089 -10.526 1.00 94.38 70 ASP A C 1
ATOM 539 O O . ASP A 1 70 ? 10.652 -4.801 -11.497 1.00 94.38 70 ASP A O 1
ATOM 543 N N . LEU A 1 71 ? 10.703 -2.771 -10.528 1.00 94.44 71 LEU A N 1
ATOM 544 C CA . LEU A 1 71 ? 10.193 -2.037 -11.688 1.00 94.44 71 LEU A CA 1
ATOM 545 C C . LEU A 1 71 ? 11.141 -2.183 -12.892 1.00 94.44 71 LEU A C 1
ATOM 547 O O . LEU A 1 71 ? 10.738 -2.683 -13.946 1.00 94.44 71 LEU A O 1
ATOM 551 N N . GLU A 1 72 ? 12.431 -1.890 -12.704 1.00 94.44 72 GLU A N 1
ATOM 552 C CA . GLU A 1 72 ? 13.465 -1.991 -13.743 1.00 94.44 72 GLU A CA 1
ATOM 553 C C . GLU A 1 72 ? 13.615 -3.422 -14.275 1.00 94.44 72 GLU A C 1
ATOM 555 O O . GLU A 1 72 ? 13.713 -3.646 -15.486 1.00 94.44 72 GLU A O 1
ATOM 560 N N . LYS A 1 73 ? 13.578 -4.423 -13.384 1.00 95.38 73 LYS A N 1
ATOM 561 C CA . LYS A 1 73 ? 13.648 -5.846 -13.757 1.00 95.38 73 LYS A CA 1
ATOM 562 C C . LYS A 1 73 ? 12.514 -6.263 -14.696 1.00 95.38 73 LYS A C 1
ATOM 564 O O . LYS A 1 73 ? 12.695 -7.196 -15.481 1.00 95.38 73 LYS A O 1
ATOM 569 N N . ASN A 1 74 ? 11.371 -5.587 -14.615 1.00 95.50 74 ASN A N 1
ATOM 570 C CA . ASN A 1 74 ? 10.191 -5.848 -15.432 1.00 95.50 74 ASN A CA 1
ATOM 571 C C . ASN A 1 74 ? 9.974 -4.785 -16.527 1.00 95.50 74 ASN A C 1
ATOM 573 O O . ASN A 1 74 ? 8.910 -4.765 -17.144 1.00 95.50 74 ASN A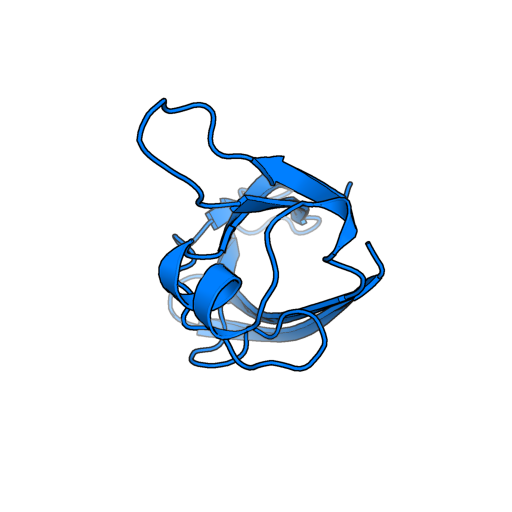 O 1
ATOM 577 N N . SER A 1 75 ? 10.989 -3.953 -16.806 1.00 95.44 75 SER A N 1
ATOM 578 C CA . SER A 1 75 ? 10.962 -2.907 -17.841 1.00 95.44 75 SER A CA 1
ATOM 579 C C . SER A 1 75 ? 9.826 -1.893 -17.656 1.00 95.44 75 SER A C 1
ATOM 581 O O . SER A 1 75 ? 9.186 -1.495 -18.627 1.00 95.44 75 SER A O 1
ATOM 583 N N . ILE A 1 76 ? 9.565 -1.521 -16.402 1.00 95.44 76 ILE A N 1
ATOM 584 C CA . ILE A 1 76 ? 8.668 -0.431 -16.011 1.00 95.44 76 ILE A CA 1
ATOM 585 C C . ILE A 1 76 ? 9.577 0.720 -15.575 1.00 95.44 76 ILE A C 1
ATOM 587 O O . ILE A 1 76 ? 10.238 0.608 -14.543 1.00 95.44 76 ILE A O 1
ATOM 591 N N . GLU A 1 77 ? 9.661 1.775 -16.381 1.00 92.12 77 GLU A N 1
ATOM 592 C CA . GLU A 1 77 ? 10.593 2.891 -16.151 1.00 92.12 77 GLU A CA 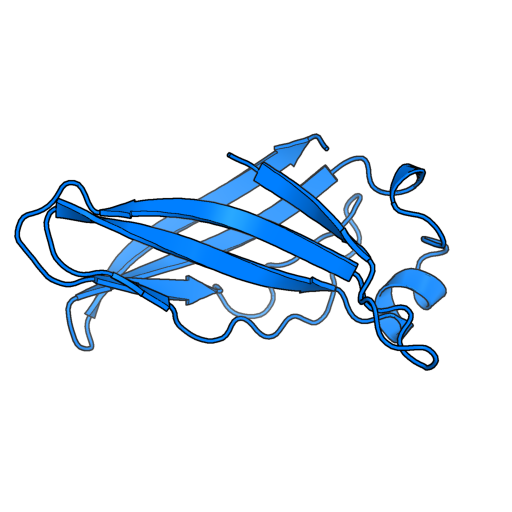1
ATOM 593 C C . GLU A 1 77 ? 9.849 4.167 -15.740 1.00 92.12 77 GLU A C 1
ATOM 595 O O . GLU A 1 77 ? 10.348 4.919 -14.905 1.00 92.12 77 GLU A O 1
ATOM 600 N N . ASP A 1 78 ? 8.630 4.363 -16.250 1.00 92.25 78 ASP A N 1
ATOM 601 C CA . ASP A 1 78 ? 7.799 5.537 -15.980 1.00 92.25 78 ASP A CA 1
ATOM 602 C C . ASP A 1 78 ? 6.425 5.148 -15.405 1.00 92.25 78 ASP A C 1
ATOM 604 O O . ASP A 1 78 ? 5.906 4.052 -15.633 1.00 92.25 78 ASP A O 1
ATOM 608 N N . ILE A 1 79 ? 5.752 6.093 -14.735 1.00 91.56 79 ILE A N 1
ATOM 609 C CA . ILE A 1 79 ? 4.364 5.903 -14.263 1.00 91.56 79 ILE A CA 1
ATOM 610 C C . ILE A 1 79 ? 3.437 5.469 -15.411 1.00 91.56 79 ILE A C 1
ATOM 612 O O . ILE A 1 79 ? 2.541 4.652 -15.208 1.00 91.56 79 ILE A O 1
ATOM 616 N N . SER A 1 80 ? 3.649 5.990 -16.626 1.00 93.75 80 SER A N 1
ATOM 617 C CA . SER A 1 80 ? 2.830 5.653 -17.800 1.00 93.75 80 SER A CA 1
ATOM 618 C C . SER A 1 80 ? 2.943 4.198 -18.253 1.00 93.75 80 SER A C 1
ATOM 620 O O . SER A 1 80 ? 2.086 3.742 -19.011 1.00 93.75 80 SER A O 1
ATOM 622 N N . ASP A 1 81 ? 3.970 3.477 -17.804 1.00 95.12 81 ASP A N 1
ATOM 623 C CA . ASP A 1 81 ? 4.120 2.052 -18.082 1.00 95.12 81 ASP A CA 1
ATOM 624 C C . ASP A 1 81 ? 3.227 1.206 -17.165 1.00 95.12 81 ASP A C 1
ATOM 626 O O . ASP A 1 81 ? 2.945 0.046 -17.469 1.00 95.12 81 ASP A O 1
ATOM 630 N N . ILE A 1 82 ? 2.742 1.765 -16.051 1.00 94.94 82 ILE A N 1
ATOM 631 C CA . ILE A 1 82 ? 1.876 1.078 -15.094 1.00 94.94 82 ILE A CA 1
ATOM 632 C C . ILE A 1 82 ? 0.420 1.195 -15.546 1.00 94.94 82 ILE A C 1
ATOM 634 O O . ILE A 1 82 ? -0.195 2.254 -15.484 1.00 94.94 82 ILE A O 1
ATOM 638 N N . SER A 1 83 ? -0.157 0.067 -15.950 1.00 95.31 83 SER A N 1
ATOM 639 C CA . SER A 1 83 ? -1.562 -0.042 -16.367 1.00 95.31 83 SER A CA 1
ATOM 640 C C . SER A 1 83 ? -2.450 -0.705 -15.314 1.00 95.31 83 SER A C 1
ATOM 642 O O . SER A 1 83 ? -3.659 -0.465 -15.254 1.00 95.31 83 SER A O 1
ATOM 644 N N . GLN A 1 84 ? -1.859 -1.558 -14.476 1.00 96.12 84 GLN A N 1
ATOM 645 C CA . GLN A 1 84 ? -2.578 -2.319 -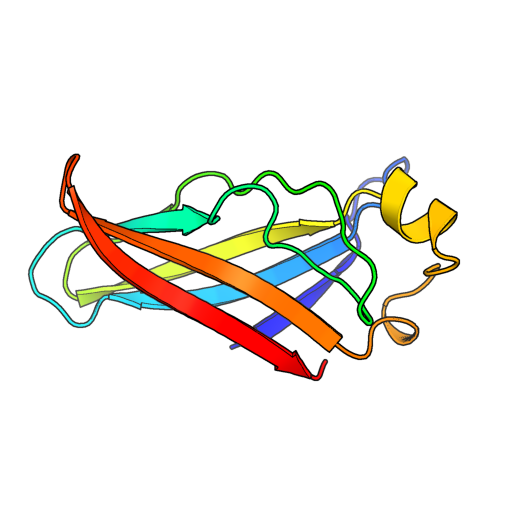13.468 1.00 96.12 84 GLN A CA 1
ATOM 646 C C . GLN A 1 84 ? -1.709 -2.536 -12.236 1.00 96.12 84 GLN A C 1
ATOM 648 O O . GLN A 1 84 ? -0.536 -2.891 -12.348 1.00 96.12 84 GLN A O 1
ATOM 653 N N . VAL A 1 85 ? -2.321 -2.396 -11.065 1.00 95.44 85 VAL A N 1
ATOM 654 C CA . VAL A 1 85 ? -1.754 -2.827 -9.790 1.00 95.44 85 VAL A CA 1
ATOM 655 C C . VAL A 1 85 ? -2.765 -3.711 -9.074 1.00 95.44 85 VAL A C 1
ATOM 657 O O . VAL A 1 85 ? -3.924 -3.333 -8.895 1.00 95.44 85 VAL A O 1
ATOM 660 N N . GLU A 1 86 ? -2.316 -4.879 -8.641 1.00 95.88 86 GLU A N 1
ATOM 661 C CA . GLU A 1 86 ? -3.089 -5.824 -7.849 1.00 95.88 86 GLU A CA 1
ATOM 662 C C . GLU A 1 86 ? -2.426 -6.028 -6.490 1.00 95.88 86 GLU A C 1
ATOM 664 O O . GLU A 1 86 ? -1.211 -6.173 -6.418 1.00 95.88 86 GLU A O 1
ATOM 669 N N . ILE A 1 87 ? -3.209 -6.059 -5.413 1.00 94.44 87 ILE A N 1
ATOM 670 C CA . ILE A 1 87 ? -2.685 -6.347 -4.076 1.00 94.44 87 ILE A CA 1
ATOM 671 C C . ILE A 1 87 ? -3.752 -6.966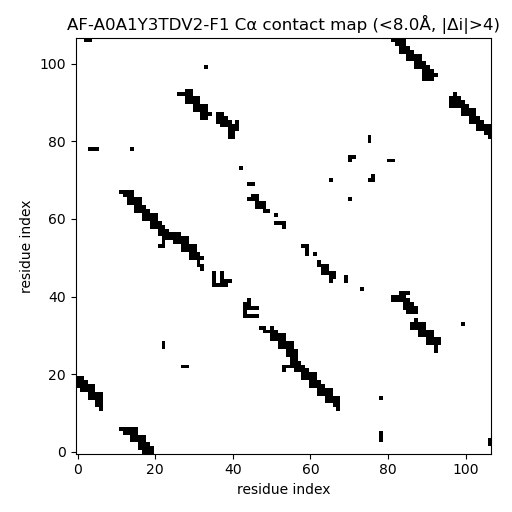 -3.172 1.00 94.44 87 ILE A C 1
ATOM 673 O O . ILE A 1 87 ? -4.917 -6.567 -3.201 1.00 94.44 87 ILE A O 1
ATOM 677 N N . GLY A 1 88 ? -3.365 -7.936 -2.351 1.00 94.50 88 GLY A N 1
ATOM 678 C CA . GLY A 1 88 ? -4.176 -8.420 -1.239 1.00 94.50 88 GLY A CA 1
ATOM 679 C C . GLY A 1 88 ? -3.985 -7.544 -0.003 1.00 94.50 88 GLY A C 1
ATOM 680 O O . GLY A 1 88 ? -2.863 -7.195 0.352 1.00 94.50 88 GLY A O 1
ATOM 681 N N . ILE A 1 89 ? -5.073 -7.208 0.683 1.00 94.19 89 ILE A N 1
ATOM 682 C CA . ILE A 1 89 ? -5.041 -6.491 1.959 1.00 94.19 89 ILE A CA 1
ATOM 68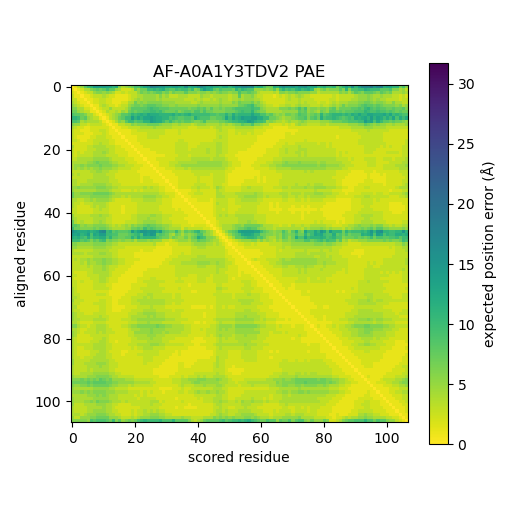3 C C . ILE A 1 89 ? -5.797 -7.265 3.033 1.00 94.19 89 ILE A C 1
ATOM 685 O O . ILE A 1 89 ? -6.809 -7.914 2.760 1.00 94.19 89 ILE A O 1
ATOM 689 N N . GLN A 1 90 ? -5.327 -7.142 4.267 1.00 95.56 90 GLN A N 1
ATOM 690 C CA . GLN A 1 90 ? -5.982 -7.649 5.462 1.00 95.56 90 GLN A CA 1
ATOM 691 C C . GLN A 1 90 ? -6.437 -6.477 6.322 1.00 95.56 90 GLN A C 1
ATOM 693 O O . GLN A 1 90 ? -5.673 -5.548 6.596 1.00 95.56 90 GLN A O 1
ATOM 698 N N . VAL A 1 91 ? -7.687 -6.540 6.770 1.00 96.00 91 VAL A N 1
ATOM 699 C CA . VAL A 1 91 ? -8.229 -5.656 7.796 1.00 96.00 91 VAL A CA 1
ATOM 700 C C . VAL A 1 91 ? -8.161 -6.397 9.120 1.00 96.00 91 VAL A C 1
A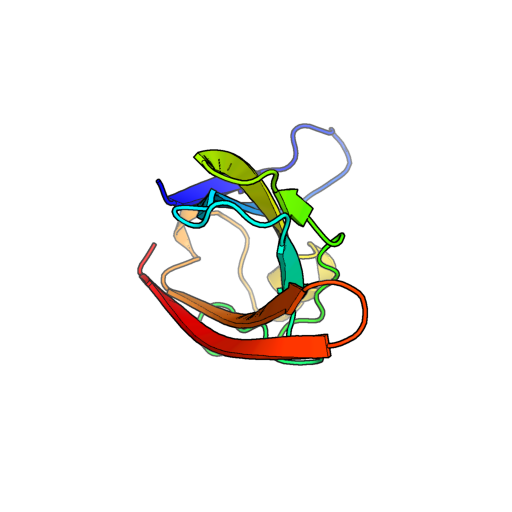TOM 702 O O . VAL A 1 91 ? -8.722 -7.484 9.276 1.00 96.00 91 VAL A O 1
ATOM 705 N N . MET A 1 92 ? -7.479 -5.794 10.082 1.00 96.75 92 MET A N 1
ATOM 706 C CA . MET A 1 92 ? -7.285 -6.331 11.416 1.00 96.75 92 MET A CA 1
ATOM 707 C C . MET A 1 92 ? -8.023 -5.489 12.455 1.00 96.75 92 MET A C 1
ATOM 709 O O . MET A 1 92 ? -8.077 -4.260 12.357 1.00 96.75 92 MET A O 1
ATOM 713 N N . GLN A 1 93 ? -8.543 -6.150 13.487 1.00 96.06 93 GLN A N 1
ATOM 714 C CA . GLN A 1 93 ? -9.042 -5.518 14.705 1.00 96.06 93 GLN A CA 1
ATOM 715 C C . GLN A 1 93 ? -8.290 -6.112 15.903 1.00 96.06 93 GLN A C 1
ATOM 717 O O . GLN A 1 93 ? -8.556 -7.234 16.337 1.00 96.06 93 GLN A O 1
ATOM 722 N N . GLY A 1 94 ? -7.310 -5.365 16.419 1.00 92.69 94 GLY A N 1
ATOM 723 C CA . GLY A 1 94 ? -6.306 -5.934 17.322 1.00 92.69 94 GLY A CA 1
ATOM 724 C C . GLY A 1 94 ? -5.453 -6.967 16.582 1.00 92.69 94 GLY A C 1
ATOM 725 O O . GLY A 1 94 ? -4.990 -6.692 15.480 1.00 92.69 94 GLY A O 1
ATOM 726 N N . ASP A 1 95 ? -5.296 -8.159 17.157 1.00 93.12 95 ASP A N 1
ATOM 727 C CA . ASP A 1 95 ? -4.485 -9.242 16.574 1.00 93.12 95 ASP A CA 1
ATOM 728 C C . ASP A 1 95 ? -5.276 -10.160 15.619 1.00 93.12 95 ASP A C 1
ATOM 730 O O . ASP A 1 95 ? -4.745 -11.151 15.118 1.00 93.12 95 ASP A O 1
ATOM 734 N N . TYR A 1 96 ? -6.558 -9.867 15.377 1.00 95.75 96 TYR A N 1
ATOM 735 C CA . TYR A 1 96 ? -7.436 -10.703 14.558 1.00 95.75 96 TYR A CA 1
ATOM 736 C C . TYR A 1 96 ? -7.625 -10.112 13.168 1.00 95.75 96 TYR A C 1
ATOM 738 O O . TYR A 1 96 ? -8.035 -8.959 13.043 1.00 95.75 96 TYR A O 1
ATOM 746 N N . ILE A 1 97 ? -7.419 -10.930 12.134 1.00 96.69 97 ILE A N 1
ATOM 747 C CA . ILE A 1 97 ? -7.870 -10.625 10.773 1.00 96.69 97 ILE A CA 1
ATOM 748 C C . ILE A 1 97 ? -9.392 -10.780 10.748 1.00 96.69 97 ILE A C 1
ATOM 750 O O . ILE A 1 97 ? -9.916 -11.859 11.031 1.00 96.69 97 ILE A O 1
ATOM 754 N N . ILE A 1 98 ? -10.094 -9.696 10.433 1.00 96.81 98 ILE A N 1
ATOM 755 C CA . ILE A 1 98 ? -11.558 -9.672 10.326 1.00 96.81 98 ILE A CA 1
ATOM 756 C C . ILE A 1 98 ? -12.030 -9.708 8.872 1.00 96.81 98 ILE A C 1
ATOM 758 O O . ILE A 1 98 ? -13.148 -10.142 8.604 1.00 96.81 98 ILE A O 1
ATOM 762 N N . GLU A 1 99 ? -11.176 -9.287 7.940 1.00 95.75 99 GLU A N 1
ATOM 763 C CA . GLU A 1 99 ? -11.433 -9.330 6.505 1.00 95.75 99 GLU A CA 1
ATOM 764 C C . GLU A 1 99 ? -10.112 -9.453 5.747 1.00 95.75 99 GLU A C 1
ATOM 766 O O . GLU A 1 99 ? -9.098 -8.882 6.145 1.00 95.75 99 GLU A O 1
ATOM 771 N N . GLU A 1 100 ? -10.139 -10.182 4.640 1.00 95.75 100 GLU A N 1
ATOM 772 C CA . GLU A 1 100 ? -9.075 -10.210 3.645 1.00 95.75 100 GLU A CA 1
ATOM 773 C C . GLU A 1 100 ? -9.719 -9.985 2.279 1.00 95.75 100 GLU A C 1
ATOM 775 O O . GLU A 1 100 ? -10.766 -10.568 1.977 1.00 95.75 100 GLU A O 1
ATOM 780 N N . THR A 1 101 ? -9.131 -9.117 1.461 1.00 94.81 101 THR A N 1
ATOM 781 C CA . THR A 1 101 ? -9.676 -8.796 0.141 1.00 94.81 101 THR A CA 1
ATOM 782 C C . THR A 1 101 ? -8.578 -8.460 -0.857 1.00 94.81 101 THR A C 1
ATOM 784 O O . THR A 1 101 ? -7.494 -8.019 -0.480 1.00 94.81 101 THR A O 1
ATOM 787 N N . LYS A 1 102 ? -8.864 -8.660 -2.146 1.00 94.75 102 LYS A N 1
ATOM 788 C CA . LYS A 1 102 ? -7.975 -8.291 -3.250 1.00 94.75 102 LYS A CA 1
ATOM 789 C C . LYS A 1 102 ? -8.445 -6.974 -3.856 1.00 94.75 102 LYS A C 1
ATOM 791 O O . LYS A 1 102 ? -9.603 -6.843 -4.252 1.00 94.75 102 LYS A O 1
ATOM 796 N N . LEU A 1 103 ? -7.532 -6.021 -3.965 1.00 93.94 103 LEU A N 1
ATOM 797 C CA . LEU A 1 103 ? -7.709 -4.805 -4.740 1.00 93.94 103 LEU A CA 1
ATOM 798 C C . LEU A 1 103 ? -7.105 -5.018 -6.128 1.00 93.94 103 LEU A C 1
ATOM 800 O O . LEU A 1 103 ? -5.948 -5.409 -6.246 1.00 93.94 103 LEU A O 1
ATOM 804 N N . ASP A 1 104 ? -7.893 -4.743 -7.163 1.00 95.31 104 ASP A N 1
ATOM 805 C CA . ASP A 1 104 ? -7.454 -4.695 -8.559 1.00 95.31 104 ASP A CA 1
ATOM 806 C C . ASP A 1 104 ? -7.691 -3.273 -9.078 1.00 95.31 104 ASP A C 1
ATOM 808 O O . ASP A 1 104 ? -8.808 -2.739 -9.031 1.00 95.31 104 ASP A O 1
ATOM 812 N N . MET A 1 105 ? -6.609 -2.611 -9.474 1.00 93.44 105 MET A N 1
ATOM 813 C CA . MET A 1 105 ? -6.585 -1.191 -9.772 1.00 93.44 105 MET A CA 1
ATOM 814 C C . MET A 1 105 ? -6.018 -0.956 -11.163 1.00 93.44 105 MET A C 1
ATOM 816 O O . MET A 1 105 ? -4.810 -0.962 -11.351 1.00 93.44 105 MET A O 1
ATOM 820 N N . SER A 1 106 ? -6.892 -0.625 -12.113 1.00 92.69 106 SER A N 1
ATOM 821 C CA . SER A 1 106 ? -6.462 0.003 -13.367 1.00 92.69 106 SER A CA 1
ATOM 822 C C . SER A 1 106 ? -6.003 1.433 -13.090 1.00 92.69 106 SER A C 1
ATOM 824 O O . SER A 1 106 ? -6.768 2.189 -12.469 1.00 92.69 106 SER A O 1
ATOM 826 N N . ILE A 1 107 ? -4.777 1.760 -13.483 1.00 86.00 107 ILE A N 1
ATOM 827 C CA . ILE A 1 107 ? -4.165 3.087 -13.324 1.00 86.00 107 ILE A CA 1
ATOM 828 C C . ILE A 1 107 ? -4.355 3.885 -14.614 1.00 86.00 107 ILE A C 1
ATOM 830 O O . ILE A 1 107 ? -4.268 3.273 -15.702 1.00 86.00 107 ILE A O 1
#